Protein AF-A0A5Q8CDW5-F1 (afdb_monomer_lite)

Structure (mmCIF, N/CA/C/O backbone):
data_AF-A0A5Q8CDW5-F1
#
_entry.id   AF-A0A5Q8CDW5-F1
#
loop_
_atom_site.group_PDB
_atom_site.id
_atom_site.type_symbol
_atom_site.label_atom_id
_atom_site.label_alt_id
_atom_site.label_comp_id
_atom_site.label_asym_id
_atom_site.label_entity_id
_atom_site.label_seq_id
_atom_site.pdbx_PDB_ins_code
_atom_site.Cartn_x
_atom_site.Cartn_y
_atom_site.Cartn_z
_atom_site.occupancy
_atom_site.B_iso_or_equiv
_atom_site.auth_seq_id
_atom_site.auth_comp_id
_atom_site.auth_asym_id
_atom_site.auth_atom_id
_atom_site.pdbx_PDB_model_num
ATOM 1 N N . MET A 1 1 ? -47.306 5.655 17.469 1.00 45.53 1 MET A N 1
ATOM 2 C CA . MET A 1 1 ? -45.857 5.938 17.480 1.00 45.53 1 MET A CA 1
ATOM 3 C C . MET A 1 1 ? -45.153 4.619 17.223 1.00 45.53 1 MET A C 1
ATOM 5 O O . MET A 1 1 ? -45.448 3.675 17.941 1.00 45.53 1 MET A O 1
ATOM 9 N N . GLY A 1 2 ? -44.371 4.507 16.147 1.00 55.19 2 GLY A N 1
ATOM 10 C CA . GLY A 1 2 ? -43.684 3.258 15.802 1.00 55.19 2 GLY A CA 1
ATOM 11 C C . GLY A 1 2 ? -42.510 3.017 16.743 1.00 55.19 2 GLY A C 1
ATOM 12 O O . GLY A 1 2 ? -41.728 3.933 16.987 1.00 55.19 2 GLY A O 1
ATOM 13 N N . GLU A 1 3 ? -42.421 1.814 17.296 1.00 54.25 3 GLU A N 1
ATOM 14 C CA . GLU A 1 3 ? -41.334 1.392 18.173 1.00 54.25 3 GLU A CA 1
ATOM 15 C C . GLU A 1 3 ? -40.016 1.419 17.381 1.00 54.25 3 GLU A C 1
ATOM 17 O O . GLU A 1 3 ? -39.855 0.717 16.380 1.00 54.25 3 GLU A O 1
ATOM 22 N N . VAL A 1 4 ? -39.083 2.289 17.777 1.00 61.41 4 VAL A N 1
ATOM 23 C CA . VAL A 1 4 ? -37.755 2.351 17.160 1.00 61.41 4 VAL A CA 1
ATOM 24 C C . VAL A 1 4 ? -36.944 1.198 17.733 1.00 61.41 4 VAL A C 1
ATOM 26 O O . VAL A 1 4 ? -36.336 1.315 18.795 1.00 61.41 4 VAL A O 1
ATOM 29 N N . VAL A 1 5 ? -36.951 0.063 17.037 1.00 55.22 5 VAL A N 1
ATOM 30 C CA . VAL A 1 5 ? -36.068 -1.058 17.362 1.00 55.22 5 VAL A CA 1
ATOM 31 C C . VAL A 1 5 ? -34.637 -0.607 17.094 1.00 55.22 5 VAL A C 1
ATOM 33 O O . VAL A 1 5 ? -34.239 -0.391 15.947 1.00 55.22 5 VAL A O 1
ATOM 36 N N . GLN A 1 6 ? -33.857 -0.439 18.160 1.00 61.03 6 GLN A N 1
ATOM 37 C CA . GLN A 1 6 ? -32.439 -0.139 18.046 1.00 61.03 6 GLN A CA 1
ATOM 38 C C . GLN A 1 6 ? -31.764 -1.297 17.305 1.00 61.03 6 GLN A C 1
ATOM 40 O O . GLN A 1 6 ? -31.759 -2.435 17.773 1.00 61.03 6 GLN A O 1
ATOM 45 N N . PHE A 1 7 ? -31.209 -1.017 16.125 1.00 61.94 7 PHE A N 1
ATOM 46 C CA . PHE A 1 7 ? -30.391 -1.991 15.419 1.00 61.94 7 PHE A CA 1
ATOM 47 C C . PHE A 1 7 ? -29.145 -2.256 16.264 1.00 61.94 7 PHE A C 1
ATOM 49 O O . PHE A 1 7 ? -28.238 -1.427 16.318 1.00 61.94 7 PHE A O 1
ATOM 56 N N . VAL A 1 8 ? -29.121 -3.398 16.948 1.00 51.62 8 VAL A N 1
ATOM 57 C CA . VAL A 1 8 ? -27.939 -3.904 17.645 1.00 51.62 8 VAL A CA 1
ATOM 58 C C . VAL A 1 8 ? -27.239 -4.853 16.674 1.00 51.62 8 VAL A C 1
ATOM 60 O O . VAL A 1 8 ? -27.737 -5.961 16.444 1.00 51.62 8 VAL A O 1
ATOM 63 N N . PRO A 1 9 ? -26.115 -4.452 16.049 1.00 50.97 9 PRO A N 1
ATOM 64 C CA . PRO A 1 9 ? -25.364 -5.360 15.199 1.00 50.97 9 PRO A CA 1
ATOM 65 C C . PRO A 1 9 ? -24.939 -6.556 16.051 1.00 50.97 9 PRO A C 1
ATOM 67 O O . PRO A 1 9 ? -24.312 -6.379 17.097 1.00 50.97 9 PRO A O 1
ATOM 70 N N . ARG A 1 10 ? -25.268 -7.781 15.621 1.00 51.19 10 ARG A N 1
ATOM 71 C CA . ARG A 1 10 ? -24.701 -8.985 16.246 1.00 51.19 10 ARG A CA 1
ATOM 72 C C . ARG A 1 10 ? -23.179 -8.857 16.246 1.00 51.19 10 ARG A C 1
ATOM 74 O O . ARG A 1 10 ? -22.609 -8.443 15.234 1.00 51.19 10 ARG A O 1
ATOM 81 N N . ALA A 1 11 ? -22.538 -9.239 17.351 1.00 48.09 11 ALA A N 1
ATOM 82 C CA . ALA A 1 11 ? -21.089 -9.355 17.411 1.00 48.09 11 ALA A CA 1
ATOM 83 C C . ALA A 1 11 ? -20.642 -10.307 16.296 1.00 48.09 11 ALA A C 1
ATOM 85 O O . ALA A 1 11 ? -20.904 -11.509 16.342 1.00 48.09 11 ALA A O 1
ATOM 86 N N . ARG A 1 12 ? -20.057 -9.748 15.238 1.00 53.25 12 ARG A N 1
ATOM 87 C CA . ARG A 1 12 ? -19.505 -10.545 14.151 1.00 53.25 12 ARG A CA 1
ATOM 88 C C . ARG A 1 12 ? -18.168 -11.135 14.604 1.00 53.25 12 ARG A C 1
ATOM 90 O O . ARG A 1 12 ? -17.471 -10.496 15.401 1.00 53.25 12 ARG A O 1
ATOM 97 N N . PRO A 1 13 ? -17.785 -12.319 14.093 1.00 58.81 13 PRO A N 1
ATOM 98 C CA . PRO A 1 13 ? -16.390 -12.745 14.132 1.00 58.81 13 PRO A CA 1
ATOM 99 C C . PRO A 1 13 ? -15.502 -11.613 13.603 1.00 58.81 13 PRO A C 1
ATOM 101 O O . PRO A 1 13 ? -15.973 -10.738 12.880 1.00 58.81 13 PRO A O 1
ATOM 104 N N . ASN A 1 14 ? -14.240 -11.585 14.035 1.00 70.25 14 ASN A N 1
ATOM 105 C CA . ASN A 1 14 ? -13.306 -10.490 13.778 1.00 70.25 14 ASN A CA 1
ATOM 106 C C . ASN A 1 14 ? -13.236 -10.163 12.271 1.00 70.25 14 ASN A C 1
ATOM 108 O O . ASN A 1 14 ? -12.439 -10.768 11.561 1.00 70.25 14 ASN A O 1
ATOM 112 N N . GLU A 1 15 ? -14.059 -9.210 11.804 1.00 65.62 15 GLU A N 1
ATOM 113 C CA . GLU A 1 15 ? -14.240 -8.886 10.377 1.00 65.62 15 GLU A CA 1
ATOM 114 C C . GLU A 1 15 ? -12.873 -8.636 9.731 1.00 65.62 15 GLU A C 1
ATOM 116 O O . GLU A 1 15 ? -12.577 -9.130 8.648 1.00 65.62 15 GLU A O 1
ATOM 121 N N . LEU A 1 16 ? -11.986 -7.957 10.468 1.00 66.19 16 LEU A N 1
ATOM 122 C CA . LEU A 1 16 ? -10.614 -7.681 10.065 1.00 66.19 16 LEU A CA 1
ATOM 123 C C . LEU A 1 16 ? -9.810 -8.955 9.767 1.00 66.19 16 LEU A C 1
ATOM 125 O O . LEU A 1 16 ? -9.054 -8.975 8.803 1.00 66.19 16 LEU A O 1
ATOM 129 N N . ALA A 1 17 ? -9.958 -10.011 10.567 1.00 68.75 17 ALA A N 1
ATOM 130 C CA . ALA A 1 17 ? -9.269 -11.279 10.342 1.00 68.75 17 ALA A CA 1
ATOM 131 C C . ALA A 1 17 ? -9.783 -11.999 9.088 1.00 68.75 17 ALA A C 1
ATOM 133 O O . ALA A 1 17 ? -8.975 -12.537 8.335 1.00 68.75 17 ALA A O 1
ATOM 134 N N . GLU A 1 18 ? -11.092 -11.967 8.824 1.00 66.38 18 GLU A N 1
ATOM 135 C CA . GLU A 1 18 ? -11.669 -12.541 7.600 1.00 66.38 18 GLU A CA 1
ATOM 136 C C . GLU A 1 18 ? -11.164 -11.812 6.350 1.00 66.38 18 GLU A C 1
ATOM 138 O O . GLU A 1 18 ? -10.757 -12.442 5.377 1.00 66.38 18 GLU A O 1
ATOM 143 N N . ILE A 1 19 ? -11.099 -10.481 6.402 1.00 65.00 19 ILE A N 1
ATOM 144 C CA . ILE A 1 19 ? -10.584 -9.660 5.301 1.00 65.00 19 ILE A CA 1
ATOM 145 C C . ILE A 1 19 ? -9.091 -9.911 5.084 1.00 65.00 19 ILE A C 1
ATOM 147 O O . ILE A 1 19 ? -8.664 -10.097 3.949 1.00 65.00 19 ILE A O 1
ATOM 151 N N . ILE A 1 20 ? -8.292 -9.962 6.156 1.00 66.81 20 ILE A N 1
ATOM 152 C CA . ILE A 1 20 ? -6.865 -10.303 6.064 1.00 66.81 20 ILE A CA 1
ATOM 153 C C . ILE A 1 20 ? -6.687 -11.692 5.437 1.00 66.81 20 ILE A C 1
ATOM 155 O O . ILE A 1 20 ? -5.827 -11.856 4.576 1.00 66.81 20 ILE A O 1
ATOM 159 N N . ALA A 1 21 ? -7.505 -12.675 5.827 1.00 65.75 21 ALA A N 1
ATOM 160 C CA . ALA A 1 21 ? -7.450 -14.023 5.264 1.00 65.75 21 ALA A CA 1
ATOM 161 C C . ALA A 1 21 ? -7.790 -14.054 3.761 1.00 65.75 21 ALA A C 1
ATOM 163 O O . ALA A 1 21 ? -7.294 -14.912 3.031 1.00 65.75 21 ALA A O 1
ATOM 164 N N . TRP A 1 22 ? -8.601 -13.108 3.283 1.00 63.66 22 TRP A N 1
ATOM 165 C CA . TRP A 1 22 ? -8.940 -12.960 1.866 1.00 63.66 22 TRP A CA 1
ATOM 166 C C . TRP A 1 22 ? -7.868 -12.238 1.042 1.00 63.66 22 TRP A C 1
ATOM 168 O O . TRP A 1 22 ? -7.750 -12.484 -0.163 1.00 63.66 22 TRP A O 1
ATOM 178 N N . ILE A 1 23 ? -7.075 -11.358 1.656 1.00 67.19 23 ILE A N 1
ATOM 179 C CA . ILE A 1 23 ? -6.054 -10.574 0.953 1.00 67.19 23 ILE A CA 1
ATOM 180 C C . ILE A 1 23 ? -4.802 -11.437 0.717 1.00 67.19 23 ILE A C 1
ATOM 182 O O . ILE A 1 23 ? -3.842 -11.449 1.489 1.00 67.19 23 ILE A O 1
ATOM 186 N N . LYS A 1 24 ? -4.806 -12.172 -0.399 1.00 72.19 24 LYS A N 1
ATOM 187 C CA . LYS A 1 24 ? -3.613 -12.845 -0.941 1.00 72.19 24 LYS A CA 1
ATOM 188 C C . LYS A 1 24 ? -2.584 -11.813 -1.430 1.00 72.19 24 LYS A C 1
ATOM 190 O O . LYS A 1 24 ? -2.992 -10.721 -1.822 1.00 72.19 24 LYS A O 1
ATOM 195 N N . PRO A 1 25 ? -1.274 -12.136 -1.483 1.00 77.25 25 PRO A N 1
ATOM 196 C CA . PRO A 1 25 ? -0.294 -11.271 -2.138 1.00 77.25 25 PRO A CA 1
ATOM 197 C C . PRO A 1 25 ? -0.760 -10.892 -3.547 1.00 77.25 25 PRO A C 1
ATOM 199 O O . PRO A 1 25 ? -1.135 -11.767 -4.330 1.00 77.25 25 PRO A O 1
ATOM 202 N N . ALA A 1 26 ? -0.778 -9.597 -3.853 1.00 85.88 26 ALA A N 1
ATOM 203 C CA . ALA A 1 26 ? -1.195 -9.127 -5.164 1.00 85.88 26 ALA A CA 1
ATOM 204 C C . ALA A 1 26 ? -0.237 -9.616 -6.260 1.00 85.88 26 ALA A C 1
ATOM 206 O O . ALA A 1 26 ? 0.982 -9.494 -6.144 1.00 85.88 26 ALA A O 1
ATOM 207 N N . SER A 1 27 ? -0.815 -10.136 -7.341 1.00 85.94 27 SER A N 1
ATOM 208 C CA . SER A 1 27 ? -0.102 -10.577 -8.543 1.00 85.94 27 SER A CA 1
ATOM 209 C C . SER A 1 27 ? 0.370 -9.422 -9.422 1.00 85.94 27 SER A C 1
ATOM 211 O O . SER A 1 27 ? 1.313 -9.572 -10.192 1.00 85.94 27 SER A O 1
ATOM 213 N N . ASP A 1 28 ? -0.308 -8.280 -9.339 1.00 91.19 28 ASP A N 1
ATOM 214 C CA . ASP A 1 28 ? -0.127 -7.150 -10.239 1.00 91.19 28 ASP A CA 1
ATOM 215 C C . ASP A 1 28 ? -0.515 -5.828 -9.567 1.00 91.19 28 ASP A C 1
ATOM 217 O O . ASP A 1 28 ? -1.117 -5.783 -8.487 1.00 91.19 28 ASP A O 1
ATOM 221 N N . TRP A 1 29 ? -0.178 -4.729 -10.244 1.00 92.00 29 TRP A N 1
ATOM 222 C CA . TRP A 1 29 ? -0.379 -3.389 -9.716 1.00 92.00 29 TRP A CA 1
ATOM 223 C C . TRP A 1 29 ? -1.848 -3.074 -9.426 1.00 92.00 29 TRP A C 1
ATOM 225 O O . TRP A 1 29 ? -2.153 -2.468 -8.400 1.00 92.00 29 TRP A O 1
ATOM 235 N N . ARG A 1 30 ? -2.759 -3.460 -10.326 1.00 91.81 30 ARG A N 1
ATOM 236 C CA . ARG A 1 30 ? -4.188 -3.135 -10.237 1.00 91.81 30 ARG A CA 1
ATOM 237 C C . ARG A 1 30 ? -4.826 -3.869 -9.065 1.00 91.81 30 ARG A C 1
ATOM 239 O O . ARG A 1 30 ? -5.527 -3.237 -8.277 1.00 91.81 30 ARG A O 1
ATOM 246 N N . THR A 1 31 ? -4.551 -5.162 -8.938 1.00 91.69 31 THR A N 1
ATOM 247 C CA . THR A 1 31 ? -5.026 -5.992 -7.830 1.00 91.69 31 THR A CA 1
ATOM 248 C C . THR A 1 31 ? -4.558 -5.423 -6.494 1.00 91.69 31 THR A C 1
ATOM 250 O O . THR A 1 31 ? -5.366 -5.243 -5.584 1.00 91.69 31 THR A O 1
ATOM 253 N N . GLY A 1 32 ? -3.288 -5.035 -6.383 1.00 92.25 32 GLY A N 1
ATOM 254 C CA . GLY A 1 32 ? -2.781 -4.459 -5.141 1.00 92.25 32 GLY A CA 1
ATOM 255 C C . GLY A 1 32 ? -3.355 -3.067 -4.815 1.00 92.25 32 GLY A C 1
ATOM 256 O O . GLY A 1 32 ? -3.661 -2.790 -3.657 1.00 92.25 32 GLY A O 1
ATOM 257 N N . GLN A 1 33 ? -3.665 -2.225 -5.814 1.00 93.00 33 GLN A N 1
ATOM 258 C CA . GLN A 1 33 ? -4.420 -0.978 -5.579 1.00 93.00 33 GLN A CA 1
ATOM 259 C C . GLN A 1 33 ? -5.829 -1.240 -5.027 1.00 93.00 33 GLN A C 1
ATOM 261 O O . GLN A 1 33 ? -6.289 -0.515 -4.145 1.00 93.00 33 GLN A O 1
ATOM 266 N N . MET A 1 34 ? -6.513 -2.282 -5.511 1.00 92.00 34 MET A N 1
ATOM 267 C CA . MET A 1 34 ? -7.820 -2.678 -4.973 1.00 92.00 34 MET A CA 1
ATOM 268 C C . MET A 1 34 ? -7.708 -3.153 -3.521 1.00 92.00 34 MET A C 1
ATOM 270 O O . MET A 1 34 ? -8.537 -2.777 -2.696 1.00 92.00 34 MET A O 1
ATOM 274 N N . GLN A 1 35 ? -6.667 -3.921 -3.188 1.00 90.81 35 GLN A N 1
ATOM 275 C CA . GLN A 1 35 ? -6.407 -4.376 -1.817 1.00 90.81 35 GLN A CA 1
ATOM 276 C C . GLN A 1 35 ? -6.109 -3.207 -0.868 1.00 90.81 35 GLN A C 1
ATOM 278 O O . GLN A 1 35 ? -6.684 -3.147 0.219 1.00 90.81 35 GLN A O 1
ATOM 283 N N . ILE A 1 36 ? -5.298 -2.231 -1.300 1.00 92.69 36 ILE A N 1
ATOM 284 C CA . ILE A 1 36 ? -5.062 -0.984 -0.553 1.00 92.69 36 ILE A CA 1
ATOM 285 C C . ILE A 1 36 ? -6.379 -0.248 -0.309 1.00 92.69 36 ILE A C 1
ATOM 287 O O . ILE A 1 36 ? -6.656 0.155 0.820 1.00 92.69 36 ILE A O 1
ATOM 291 N N . ALA A 1 37 ? -7.190 -0.067 -1.355 1.00 93.00 37 ALA A N 1
ATOM 292 C CA . ALA A 1 37 ? -8.463 0.633 -1.244 1.00 93.00 37 ALA A CA 1
ATOM 293 C C . ALA A 1 37 ? -9.399 -0.084 -0.265 1.00 93.00 37 ALA A C 1
ATOM 295 O O . ALA A 1 37 ? -9.986 0.562 0.601 1.00 93.00 37 ALA A O 1
ATOM 296 N N . LEU A 1 38 ? -9.494 -1.411 -0.348 1.00 91.06 38 LEU A N 1
ATOM 297 C CA . LEU A 1 38 ? -10.305 -2.213 0.560 1.00 91.06 38 LEU A CA 1
ATOM 298 C C . LEU A 1 38 ? -9.842 -2.042 2.015 1.00 91.06 38 LEU A C 1
ATOM 300 O O . LEU A 1 38 ? -10.644 -1.689 2.879 1.00 91.06 38 LEU A O 1
ATOM 304 N N . ALA A 1 39 ? -8.543 -2.202 2.281 1.00 90.62 39 ALA A N 1
ATOM 305 C CA . ALA A 1 39 ? -7.978 -2.022 3.617 1.00 90.62 39 ALA A CA 1
ATOM 306 C C . ALA A 1 39 ? -8.180 -0.593 4.156 1.00 90.62 39 ALA A C 1
ATOM 308 O O . ALA A 1 39 ? -8.466 -0.413 5.341 1.00 90.62 39 ALA A O 1
ATOM 309 N N . TYR A 1 40 ? -8.100 0.421 3.288 1.00 93.88 40 TYR A N 1
ATOM 310 C CA . TYR A 1 40 ? -8.365 1.812 3.653 1.00 93.88 40 TYR A CA 1
ATOM 311 C C . TYR A 1 40 ? -9.819 2.032 4.089 1.00 93.88 40 TYR A C 1
ATOM 313 O O . TYR A 1 40 ? -10.059 2.652 5.123 1.00 93.88 40 TYR A O 1
ATOM 321 N N . HIS A 1 41 ? -10.795 1.478 3.362 1.00 92.62 41 HIS A N 1
ATOM 322 C CA . HIS A 1 41 ? -12.210 1.586 3.739 1.00 92.62 41 HIS A CA 1
ATOM 323 C C . HIS A 1 41 ? -12.489 0.933 5.097 1.00 92.62 41 HIS A C 1
ATOM 325 O O . HIS A 1 41 ? -13.262 1.466 5.898 1.00 92.62 41 HIS A O 1
ATOM 331 N N . PHE A 1 42 ? -11.823 -0.182 5.400 1.00 88.44 42 PHE A N 1
ATOM 332 C CA . PHE A 1 42 ? -11.925 -0.805 6.718 1.00 88.44 42 PHE A CA 1
ATOM 333 C C . PHE A 1 42 ? -11.314 0.044 7.821 1.00 88.44 42 PHE A C 1
ATOM 335 O O . PHE A 1 42 ? -11.931 0.201 8.875 1.00 88.44 42 PHE A O 1
ATOM 342 N N . TYR A 1 43 ? -10.144 0.631 7.575 1.00 92.88 43 TYR A N 1
ATOM 343 C CA . TYR A 1 43 ? -9.552 1.589 8.499 1.00 92.88 43 TYR A CA 1
ATOM 344 C C . TYR A 1 43 ? -10.497 2.769 8.775 1.00 92.88 43 TYR A C 1
ATOM 346 O O . TYR A 1 43 ? -10.780 3.046 9.939 1.00 92.88 43 TYR A O 1
ATOM 354 N N . MET A 1 44 ? -11.063 3.389 7.736 1.00 95.12 44 MET A N 1
ATOM 355 C CA . MET A 1 44 ? -12.021 4.494 7.879 1.00 95.12 44 MET A CA 1
ATOM 356 C C . MET A 1 44 ? -13.264 4.084 8.675 1.00 95.12 44 MET A C 1
ATOM 358 O O . MET A 1 44 ? -13.702 4.798 9.574 1.00 95.12 44 MET A O 1
ATOM 362 N N . THR A 1 45 ? -13.811 2.901 8.395 1.00 92.75 45 THR A N 1
ATOM 363 C CA . THR A 1 45 ? -14.979 2.377 9.118 1.00 92.75 45 THR A CA 1
ATOM 364 C C . THR A 1 45 ? -14.666 2.147 10.598 1.00 92.75 45 THR A C 1
ATOM 366 O O . THR A 1 45 ? -15.474 2.487 11.463 1.00 92.75 45 THR A O 1
ATOM 369 N N . ALA A 1 46 ? -13.491 1.592 10.910 1.00 90.56 46 ALA A N 1
ATOM 370 C CA . ALA A 1 46 ? -13.044 1.415 12.288 1.00 90.56 46 ALA A CA 1
ATOM 371 C C . ALA A 1 46 ? -12.860 2.765 12.999 1.00 90.56 46 ALA A C 1
ATOM 373 O O . ALA A 1 46 ? -13.279 2.907 14.149 1.00 90.56 46 ALA A O 1
ATOM 374 N N . ASP A 1 47 ? -12.325 3.768 12.300 1.00 93.75 47 ASP A N 1
ATOM 375 C CA . ASP A 1 47 ? -12.144 5.110 12.849 1.00 93.75 47 ASP A CA 1
ATOM 376 C C . ASP A 1 47 ? -13.481 5.800 13.154 1.00 93.75 47 ASP A C 1
ATOM 378 O O . ASP A 1 47 ? -13.655 6.359 14.238 1.00 93.75 47 ASP A O 1
ATOM 382 N N . TYR A 1 48 ? -14.481 5.671 12.276 1.00 93.88 48 TYR A N 1
ATOM 383 C CA . TYR A 1 48 ? -15.830 6.163 12.567 1.00 93.88 48 TYR A CA 1
ATOM 384 C C . TYR A 1 48 ? -16.453 5.465 13.776 1.00 93.88 48 TYR A C 1
ATOM 386 O O . TYR A 1 48 ? -17.020 6.137 14.638 1.00 93.88 48 TYR A O 1
ATOM 394 N N . ARG A 1 49 ? -16.297 4.139 13.903 1.00 91.62 49 ARG A N 1
ATOM 395 C CA . ARG A 1 49 ? -16.743 3.403 15.101 1.00 91.62 49 ARG A CA 1
ATOM 396 C C . ARG A 1 49 ? -16.063 3.942 16.365 1.00 91.62 49 ARG A C 1
ATOM 398 O O . ARG A 1 49 ? -16.738 4.154 17.367 1.00 91.62 49 ARG A O 1
ATOM 405 N N . ARG A 1 50 ? -14.761 4.244 16.310 1.00 92.88 50 ARG A N 1
ATOM 406 C CA . ARG A 1 50 ? -14.013 4.863 17.420 1.00 92.88 50 ARG A CA 1
ATOM 407 C C . ARG A 1 50 ? -14.549 6.244 17.786 1.00 92.88 50 ARG A C 1
ATOM 409 O O . ARG A 1 50 ? -14.690 6.525 18.976 1.00 92.88 50 ARG A O 1
ATOM 416 N N . ILE A 1 51 ? -14.845 7.094 16.802 1.00 94.19 51 ILE A N 1
ATOM 417 C CA . ILE A 1 51 ? -15.408 8.436 17.026 1.00 94.19 51 ILE A CA 1
ATOM 418 C C . ILE A 1 51 ? -16.784 8.329 17.694 1.00 94.19 51 ILE A C 1
ATOM 420 O O . ILE A 1 51 ? -17.015 8.980 18.711 1.00 94.19 51 ILE A O 1
ATOM 424 N N . LEU A 1 52 ? -17.661 7.466 17.172 1.00 94.19 52 LEU A N 1
ATOM 425 C CA . LEU A 1 52 ? -19.003 7.251 17.717 1.00 94.19 52 LEU A CA 1
A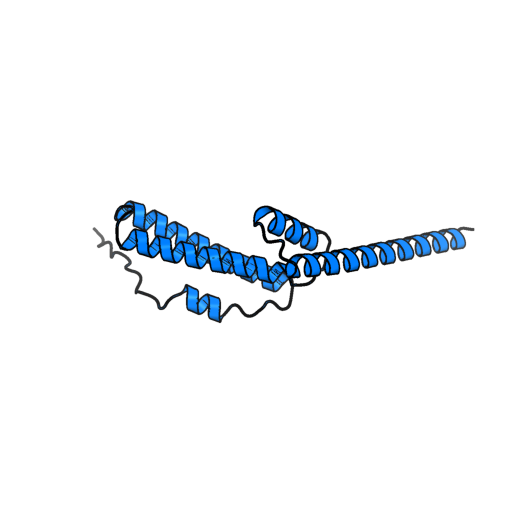TOM 426 C C . LEU A 1 52 ? -18.962 6.684 19.141 1.00 94.19 52 LEU A C 1
ATOM 428 O O . LEU A 1 52 ? -19.630 7.217 20.021 1.00 94.19 52 LEU A O 1
ATOM 432 N N . ALA A 1 53 ? -18.134 5.665 19.396 1.00 88.88 53 ALA A N 1
ATOM 433 C CA . ALA A 1 53 ? -17.984 5.083 20.730 1.00 88.88 53 ALA A CA 1
ATOM 434 C C . ALA A 1 53 ? -17.438 6.107 21.738 1.00 88.88 53 ALA A C 1
ATOM 436 O O . ALA A 1 53 ? -17.935 6.208 22.856 1.00 88.88 53 ALA A O 1
ATOM 437 N N . SER A 1 54 ? -16.463 6.920 21.317 1.00 92.56 54 SER A N 1
ATOM 438 C CA . SER A 1 54 ? -15.905 7.993 22.148 1.00 92.56 54 SER A CA 1
ATOM 439 C C . SER A 1 54 ? -16.945 9.069 22.474 1.00 92.56 54 SER A C 1
ATOM 441 O O . SER A 1 54 ? -16.935 9.601 23.581 1.00 92.56 54 SER A O 1
ATOM 443 N N . GLY A 1 55 ? -17.826 9.396 21.520 1.00 94.81 55 GLY A N 1
ATOM 444 C CA . GLY A 1 55 ? -18.916 10.355 21.707 1.00 94.81 55 GLY A CA 1
ATOM 445 C C . GLY A 1 55 ? -20.041 9.836 22.606 1.00 94.81 55 GLY A C 1
ATOM 446 O O . GLY A 1 55 ? -20.565 10.599 23.409 1.00 94.81 55 GLY A O 1
ATOM 447 N N . ALA A 1 56 ? -20.389 8.551 22.500 1.00 94.19 56 ALA A N 1
ATOM 448 C CA . ALA A 1 56 ? -21.488 7.947 23.256 1.00 94.19 56 ALA A CA 1
ATOM 449 C C . ALA A 1 56 ? -21.102 7.530 24.687 1.00 94.19 56 ALA A C 1
ATOM 451 O O . ALA A 1 56 ? -21.913 7.666 25.599 1.00 94.19 56 ALA A O 1
ATOM 452 N N . HIS A 1 57 ? -19.880 7.028 24.889 1.00 90.56 57 HIS A N 1
ATOM 453 C CA . HIS A 1 57 ? -19.460 6.401 26.151 1.00 90.56 57 HIS A CA 1
ATOM 454 C C . HIS A 1 57 ? -18.329 7.157 26.868 1.00 90.56 57 HIS A C 1
ATOM 456 O O . HIS A 1 57 ? -17.975 6.821 27.994 1.00 90.56 57 HIS A O 1
ATOM 462 N N . GLY A 1 58 ? -17.755 8.188 26.243 1.00 90.12 58 GLY A N 1
ATOM 463 C CA . GLY A 1 58 ? -16.564 8.877 26.739 1.00 90.12 58 GLY A CA 1
ATOM 464 C C . GLY A 1 58 ? -15.266 8.180 26.317 1.00 90.12 58 GLY A C 1
ATOM 465 O O . GLY A 1 58 ? -15.222 6.972 26.087 1.00 90.12 58 GLY A O 1
ATOM 466 N N . LYS A 1 59 ? -14.183 8.954 26.187 1.00 91.69 59 LYS A N 1
ATOM 467 C CA . LYS A 1 59 ? -12.911 8.499 25.587 1.00 91.69 59 LYS A CA 1
ATOM 468 C C . LYS A 1 59 ? -12.199 7.391 26.370 1.00 91.69 59 LYS A C 1
ATOM 470 O O . LYS A 1 59 ? -11.534 6.566 25.755 1.00 91.69 59 LYS A O 1
ATOM 475 N N . GLU A 1 60 ? -12.373 7.370 27.688 1.00 94.75 60 GLU A N 1
ATOM 476 C CA . GLU A 1 60 ? -11.757 6.390 28.595 1.00 94.75 60 GLU A CA 1
ATOM 477 C C . GLU A 1 60 ? -12.643 5.155 28.831 1.00 94.75 60 GLU A C 1
ATOM 479 O O . GLU A 1 60 ? -12.278 4.263 29.595 1.00 94.75 60 GLU A O 1
ATOM 484 N N . SER A 1 61 ? -13.817 5.085 28.192 1.00 92.44 61 SER A N 1
ATOM 485 C CA . SER A 1 61 ? -14.680 3.905 28.284 1.00 92.44 61 SER A CA 1
ATOM 486 C C . SER A 1 61 ? -14.034 2.681 27.644 1.00 92.44 61 SER A C 1
ATOM 488 O O . SER A 1 61 ? -13.253 2.770 26.689 1.00 92.44 61 SER A O 1
ATOM 490 N N . THR A 1 62 ? -14.426 1.506 28.128 1.00 93.69 62 THR A N 1
ATOM 491 C CA . THR A 1 62 ? -14.004 0.215 27.581 1.00 93.69 62 THR A CA 1
ATOM 492 C C . THR A 1 62 ? -14.294 0.088 26.083 1.00 93.69 62 THR A C 1
ATOM 494 O O . THR A 1 62 ? -13.465 -0.414 25.322 1.00 93.69 62 THR A O 1
ATOM 497 N N . GLU A 1 63 ? -15.431 0.609 25.632 1.00 89.69 63 GLU A N 1
ATOM 498 C CA . GLU A 1 63 ? -15.915 0.599 24.255 1.00 89.69 63 GLU A CA 1
ATOM 499 C C . GLU A 1 63 ? -15.070 1.508 23.353 1.00 89.69 63 GLU A C 1
ATOM 501 O O . GLU A 1 63 ? -14.691 1.117 22.238 1.00 89.69 63 GLU A O 1
ATOM 506 N N . ALA A 1 64 ? -14.734 2.711 23.833 1.00 89.44 64 ALA A N 1
ATOM 507 C CA . ALA A 1 64 ? -13.878 3.646 23.111 1.00 89.44 64 ALA A CA 1
ATOM 508 C C . ALA A 1 64 ? -12.445 3.108 22.983 1.00 89.44 64 ALA A C 1
ATOM 510 O O . ALA A 1 64 ? -11.867 3.147 21.890 1.00 89.44 64 ALA A O 1
ATOM 511 N N . LEU A 1 65 ? -11.897 2.524 24.054 1.00 93.12 65 LEU A N 1
ATOM 512 C CA . LEU A 1 65 ? -10.570 1.902 24.051 1.00 93.12 65 LEU A CA 1
ATOM 513 C C . LEU A 1 65 ? -10.512 0.679 23.123 1.00 93.12 65 LEU A C 1
ATOM 515 O O . LEU A 1 65 ? -9.582 0.560 22.317 1.00 93.12 65 LEU A O 1
ATOM 519 N N . ALA A 1 66 ? -11.525 -0.192 23.157 1.00 90.81 66 ALA A N 1
ATOM 520 C CA . ALA A 1 66 ? -11.625 -1.338 22.253 1.00 90.81 66 ALA A CA 1
ATOM 521 C C . ALA A 1 66 ? -11.691 -0.900 20.778 1.00 90.81 66 ALA A C 1
ATOM 523 O O . ALA A 1 66 ? -10.979 -1.447 19.926 1.00 90.81 66 ALA A O 1
ATOM 524 N N . SER A 1 67 ? -12.484 0.133 20.480 1.00 90.69 67 SER A N 1
ATOM 525 C CA . SER A 1 67 ? -12.601 0.703 19.131 1.00 90.69 67 SER A CA 1
ATOM 526 C C . SER A 1 67 ? -11.308 1.388 18.675 1.00 90.69 67 SER A C 1
ATOM 528 O O . SER A 1 67 ? -10.915 1.273 17.512 1.00 90.69 67 SER A O 1
ATOM 530 N N . SER A 1 68 ? -10.590 2.041 19.591 1.00 92.69 68 SER A N 1
ATOM 531 C CA . SER A 1 68 ? -9.268 2.620 19.335 1.00 92.69 68 SER A CA 1
ATOM 532 C C . SER A 1 68 ? -8.239 1.545 18.970 1.00 92.69 68 SER A C 1
ATOM 534 O O . SER A 1 68 ? -7.560 1.644 17.942 1.00 92.69 68 SER A O 1
ATOM 536 N N . ALA A 1 69 ? -8.189 0.451 19.734 1.00 92.25 69 ALA A N 1
ATOM 537 C CA . ALA A 1 69 ? -7.321 -0.684 19.436 1.00 92.25 69 ALA A CA 1
ATOM 538 C C . ALA A 1 69 ? -7.655 -1.329 18.078 1.00 92.25 69 ALA A C 1
ATOM 540 O O . ALA A 1 69 ? -6.749 -1.648 17.303 1.00 92.25 69 ALA A O 1
ATOM 541 N N . ALA A 1 70 ? -8.943 -1.488 17.756 1.00 89.75 70 ALA A N 1
ATOM 542 C CA . ALA A 1 70 ? -9.386 -1.997 16.458 1.00 89.75 70 ALA A CA 1
ATOM 543 C C . ALA A 1 70 ? -8.975 -1.071 15.301 1.00 89.75 70 ALA A C 1
ATOM 545 O O . ALA A 1 70 ? -8.451 -1.548 14.294 1.00 89.75 70 ALA A O 1
ATOM 546 N N . THR A 1 71 ? -9.123 0.244 15.476 1.00 93.19 71 THR A N 1
ATOM 547 C CA . THR A 1 71 ? -8.702 1.258 14.496 1.00 93.19 71 THR A CA 1
ATOM 548 C C . THR A 1 71 ? -7.201 1.187 14.233 1.00 93.19 71 THR A C 1
ATOM 550 O O . THR A 1 71 ? -6.776 1.155 13.080 1.00 93.19 71 THR A O 1
ATOM 553 N N . LYS A 1 72 ? -6.384 1.072 15.290 1.00 93.31 72 LYS A N 1
ATOM 554 C CA . LYS A 1 72 ? -4.925 0.928 15.165 1.00 93.31 72 LYS A CA 1
ATOM 555 C C . LYS A 1 72 ? -4.537 -0.342 14.402 1.00 93.31 72 LYS A C 1
ATOM 557 O O . LYS A 1 72 ? -3.631 -0.305 13.570 1.00 93.31 72 LYS A O 1
ATOM 562 N N . ARG A 1 73 ? -5.227 -1.462 14.647 1.00 90.81 73 ARG A N 1
ATOM 56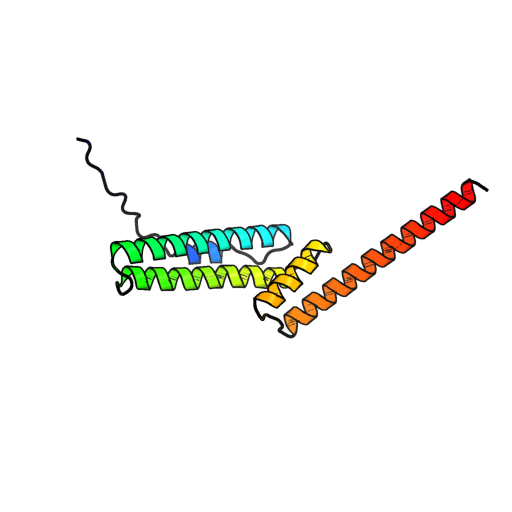3 C CA . ARG A 1 73 ? -5.017 -2.705 13.884 1.00 90.81 73 ARG A CA 1
ATOM 564 C C . ARG A 1 73 ? -5.383 -2.530 12.409 1.00 90.81 73 ARG A C 1
ATOM 566 O O . ARG A 1 73 ? -4.579 -2.891 11.557 1.00 90.81 73 ARG A O 1
ATOM 573 N N . ALA A 1 74 ? -6.538 -1.938 12.107 1.00 91.06 74 ALA A N 1
ATOM 574 C CA . ALA A 1 74 ? -6.974 -1.702 10.730 1.00 91.06 74 ALA A CA 1
ATOM 575 C C . ALA A 1 74 ? -6.028 -0.751 9.970 1.00 91.06 74 ALA A C 1
ATOM 577 O O . ALA A 1 74 ? -5.665 -1.023 8.828 1.00 91.06 74 ALA A O 1
ATOM 578 N N . PHE A 1 75 ? -5.545 0.306 10.631 1.00 92.75 75 PHE A N 1
ATOM 579 C CA . PHE A 1 75 ? -4.520 1.198 10.086 1.00 92.75 75 PHE A CA 1
ATOM 580 C C . PHE A 1 75 ? -3.234 0.444 9.725 1.00 92.75 75 PHE A C 1
ATOM 582 O O . PHE A 1 75 ? -2.689 0.624 8.637 1.00 92.75 75 PHE A O 1
ATOM 589 N N . ASN A 1 76 ? -2.756 -0.431 10.616 1.00 89.50 76 ASN A N 1
ATOM 590 C CA . ASN A 1 76 ? -1.557 -1.225 10.358 1.00 89.50 76 ASN A CA 1
ATOM 591 C C . ASN A 1 76 ? -1.734 -2.162 9.158 1.00 89.50 76 ASN A C 1
ATOM 593 O O . ASN A 1 76 ? -0.806 -2.293 8.366 1.00 89.50 76 ASN A O 1
ATOM 597 N N . VAL A 1 77 ? -2.912 -2.772 8.996 1.00 88.69 77 VAL A N 1
ATOM 598 C CA . VAL A 1 77 ? -3.227 -3.608 7.826 1.00 88.69 77 VAL A CA 1
ATOM 599 C C . VAL A 1 77 ? -3.164 -2.784 6.546 1.00 88.69 77 VAL A C 1
ATOM 601 O O . VAL A 1 77 ? -2.434 -3.148 5.630 1.00 88.69 77 VAL A O 1
ATOM 604 N N . TRP A 1 78 ? -3.835 -1.630 6.505 1.00 92.44 78 TRP A N 1
ATOM 605 C CA . TRP A 1 78 ? -3.756 -0.720 5.359 1.00 92.44 78 TRP A CA 1
ATOM 606 C C . TRP A 1 78 ? -2.312 -0.317 5.035 1.00 92.44 78 TRP A C 1
ATOM 608 O O . TRP A 1 78 ? -1.890 -0.374 3.879 1.00 92.44 78 TRP A O 1
ATOM 618 N N . ARG A 1 79 ? -1.517 0.018 6.058 1.00 90.88 79 ARG A N 1
ATOM 619 C CA . ARG A 1 79 ? -0.101 0.363 5.888 1.00 90.88 79 ARG A CA 1
ATOM 620 C C . ARG A 1 79 ? 0.714 -0.799 5.309 1.00 90.88 79 ARG A C 1
ATOM 622 O O . ARG A 1 79 ? 1.587 -0.562 4.478 1.00 90.88 79 ARG A O 1
ATOM 629 N N . VAL A 1 80 ? 0.441 -2.034 5.732 1.00 88.50 80 VAL A N 1
ATOM 630 C CA . VAL A 1 80 ? 1.098 -3.243 5.208 1.00 88.50 80 VAL A CA 1
ATOM 631 C C . VAL A 1 80 ? 0.726 -3.490 3.747 1.00 88.50 80 VAL A C 1
ATOM 633 O O . VAL A 1 80 ? 1.619 -3.781 2.957 1.00 88.50 80 VAL A O 1
ATO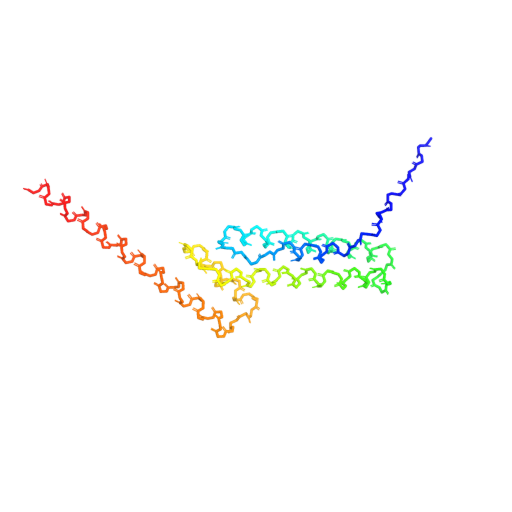M 636 N N . GLU A 1 81 ? -0.539 -3.324 3.355 1.00 90.25 81 GLU A N 1
ATOM 637 C CA . GLU A 1 81 ? -0.938 -3.455 1.944 1.00 90.25 81 GLU A CA 1
ATOM 638 C C . GLU A 1 81 ? -0.256 -2.404 1.060 1.00 90.25 81 GLU A C 1
ATOM 640 O O . GLU A 1 81 ? 0.269 -2.728 -0.008 1.00 90.25 81 GLU A O 1
ATOM 645 N N . CYS A 1 82 ? -0.150 -1.161 1.542 1.00 91.38 82 CYS A N 1
ATOM 646 C CA . CYS A 1 82 ? 0.635 -0.132 0.863 1.00 91.38 82 CYS A CA 1
ATOM 647 C C . CYS A 1 82 ? 2.114 -0.528 0.718 1.00 91.38 82 CYS A C 1
ATOM 649 O O . CYS A 1 82 ? 2.701 -0.314 -0.341 1.00 91.38 82 CYS A O 1
ATOM 651 N N . LEU A 1 83 ? 2.715 -1.132 1.748 1.00 89.44 83 LEU A N 1
ATOM 652 C CA . LEU A 1 83 ? 4.102 -1.594 1.690 1.00 89.44 83 LEU A CA 1
ATOM 653 C C . LEU A 1 83 ? 4.282 -2.757 0.704 1.00 89.44 83 LEU A C 1
ATOM 655 O O . LEU A 1 83 ? 5.235 -2.750 -0.069 1.00 89.44 83 LEU A O 1
ATOM 659 N N . LYS A 1 84 ? 3.367 -3.732 0.671 1.00 89.88 84 LYS A N 1
ATOM 660 C CA . LYS A 1 84 ? 3.408 -4.846 -0.297 1.00 89.88 84 LYS A CA 1
ATOM 661 C C . LYS A 1 84 ? 3.431 -4.333 -1.739 1.00 89.88 84 LYS A C 1
ATOM 663 O O . LYS A 1 84 ? 4.212 -4.820 -2.557 1.00 89.88 84 LYS A O 1
ATOM 668 N N . GLN A 1 85 ? 2.651 -3.292 -2.030 1.00 92.25 85 GLN A N 1
ATOM 669 C CA . GLN A 1 85 ? 2.614 -2.643 -3.341 1.00 92.25 85 GLN A CA 1
ATOM 670 C C . GLN A 1 85 ? 3.977 -2.090 -3.792 1.00 92.25 85 GLN A C 1
ATOM 672 O O . GLN A 1 85 ? 4.255 -2.043 -4.991 1.00 92.25 85 GLN A O 1
ATOM 677 N N . ILE A 1 86 ? 4.854 -1.696 -2.861 1.00 91.81 86 ILE A N 1
ATOM 678 C CA . ILE A 1 86 ? 6.214 -1.230 -3.179 1.00 91.81 86 ILE A CA 1
ATOM 679 C C . ILE A 1 86 ? 7.028 -2.323 -3.885 1.00 91.81 86 ILE A C 1
ATOM 681 O O . ILE A 1 86 ? 7.874 -2.004 -4.718 1.00 91.81 86 ILE A O 1
ATOM 685 N N . PHE A 1 87 ? 6.756 -3.602 -3.630 1.00 90.94 87 PHE A N 1
ATOM 686 C CA . PHE A 1 87 ? 7.529 -4.707 -4.202 1.00 90.94 87 PHE A CA 1
ATOM 687 C C . PHE A 1 87 ? 7.014 -5.178 -5.573 1.00 90.94 87 PHE A C 1
ATOM 689 O O . PHE A 1 87 ? 7.780 -5.747 -6.358 1.00 90.94 87 PHE A O 1
ATOM 696 N N . ILE A 1 88 ? 5.765 -4.859 -5.921 1.00 92.06 88 ILE A N 1
ATOM 697 C CA . ILE A 1 88 ? 5.182 -5.152 -7.240 1.00 92.06 88 ILE A CA 1
ATOM 698 C C . ILE A 1 88 ? 5.841 -4.257 -8.296 1.00 92.06 88 ILE A C 1
ATOM 700 O O . ILE A 1 88 ? 5.790 -3.041 -8.125 1.00 92.06 88 ILE A O 1
ATOM 704 N N . PRO A 1 89 ? 6.449 -4.784 -9.374 1.00 91.62 89 PRO A N 1
ATOM 705 C CA . PRO A 1 89 ? 7.115 -3.970 -10.394 1.00 91.62 89 PRO A CA 1
ATOM 706 C C . PRO A 1 89 ? 6.260 -2.811 -10.923 1.00 91.62 89 PRO A C 1
ATOM 708 O O . PRO A 1 89 ? 5.072 -2.963 -11.201 1.00 91.62 89 PRO A O 1
ATOM 711 N N . ALA A 1 90 ? 6.864 -1.632 -11.067 1.00 92.62 90 ALA A N 1
ATOM 712 C CA . ALA A 1 90 ? 6.192 -0.481 -11.650 1.00 92.62 90 ALA A CA 1
ATOM 713 C C . ALA A 1 90 ? 6.085 -0.604 -13.184 1.00 92.62 90 ALA A C 1
ATOM 715 O O . ALA A 1 90 ? 7.068 -0.506 -13.931 1.00 92.62 90 ALA A O 1
ATOM 716 N N . ASP A 1 91 ? 4.852 -0.723 -13.673 1.00 90.38 91 ASP A N 1
ATOM 717 C CA . ASP A 1 91 ? 4.572 -0.765 -15.117 1.00 90.38 91 ASP A CA 1
ATOM 718 C C . ASP A 1 91 ? 4.787 0.586 -15.812 1.00 90.38 91 ASP A C 1
ATOM 720 O O . ASP A 1 91 ? 5.070 0.648 -17.009 1.00 90.38 91 ASP A O 1
ATOM 724 N 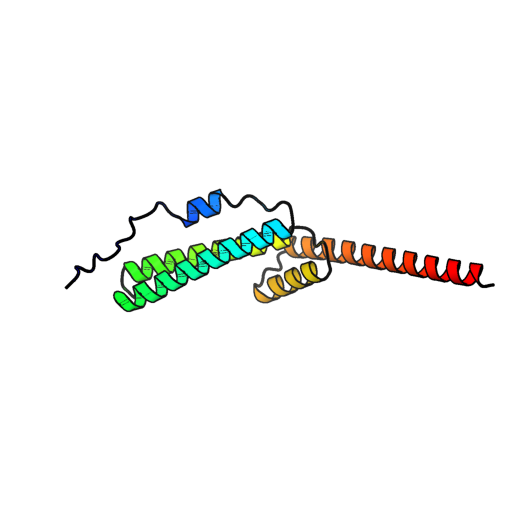N . CYS A 1 92 ? 4.673 1.693 -15.074 1.00 90.56 92 CYS A N 1
ATOM 725 C CA . CYS A 1 92 ? 4.784 3.034 -15.635 1.00 90.56 92 CYS A CA 1
ATOM 726 C C . CYS A 1 92 ? 5.359 4.054 -14.645 1.00 90.56 92 CYS A C 1
ATOM 728 O O . CYS A 1 92 ? 5.361 3.846 -13.429 1.00 90.56 92 CYS A O 1
ATOM 730 N N . VAL A 1 93 ? 5.775 5.210 -15.177 1.00 91.44 93 VAL A N 1
ATOM 731 C CA . VAL A 1 93 ? 6.339 6.340 -14.413 1.00 91.44 93 VAL A CA 1
ATOM 732 C C . VAL A 1 93 ? 5.445 6.737 -13.234 1.00 91.44 93 VAL A C 1
ATOM 734 O O . VAL A 1 93 ? 5.934 7.031 -12.146 1.00 91.44 93 VAL A O 1
ATOM 737 N N . ARG A 1 94 ? 4.119 6.739 -13.429 1.00 94.38 94 ARG A N 1
ATOM 738 C CA . ARG A 1 94 ? 3.158 7.123 -12.386 1.00 94.38 94 ARG A CA 1
ATOM 739 C C . ARG A 1 94 ? 3.212 6.177 -11.185 1.00 94.38 94 ARG A C 1
ATOM 741 O O . ARG A 1 94 ? 3.136 6.644 -10.055 1.00 94.38 94 ARG A O 1
ATOM 748 N N . HIS A 1 95 ? 3.361 4.875 -11.425 1.00 94.75 95 HIS A N 1
ATOM 749 C CA . HIS A 1 95 ? 3.445 3.872 -10.361 1.00 94.75 95 HIS A CA 1
ATOM 750 C C . HIS A 1 95 ? 4.754 4.024 -9.579 1.00 94.75 95 HIS A C 1
ATOM 752 O O . HIS A 1 95 ? 4.732 4.033 -8.352 1.00 94.75 95 HIS A O 1
ATOM 758 N N . LEU A 1 96 ? 5.873 4.266 -10.270 1.00 94.12 96 LEU A N 1
ATOM 759 C CA . LEU A 1 96 ? 7.158 4.551 -9.625 1.00 94.12 96 LEU A CA 1
ATOM 760 C C . LEU A 1 96 ? 7.100 5.817 -8.751 1.00 94.12 96 LEU A C 1
ATOM 762 O O . LEU A 1 96 ? 7.510 5.788 -7.592 1.00 94.12 96 LEU A O 1
ATOM 766 N N . ARG A 1 97 ? 6.522 6.911 -9.267 1.00 94.69 97 ARG A N 1
ATOM 767 C CA . ARG A 1 97 ? 6.340 8.157 -8.499 1.00 94.69 97 ARG A CA 1
ATOM 768 C C . ARG A 1 97 ? 5.504 7.944 -7.243 1.00 94.69 97 ARG A C 1
ATOM 770 O O . ARG A 1 97 ? 5.823 8.510 -6.201 1.00 94.69 97 ARG A O 1
ATOM 777 N N . TRP A 1 98 ? 4.455 7.128 -7.337 1.00 94.62 98 TRP A N 1
ATOM 778 C CA . TRP A 1 98 ? 3.649 6.764 -6.176 1.00 94.62 98 TRP A CA 1
ATOM 779 C C . TRP A 1 98 ? 4.500 6.066 -5.105 1.00 94.62 98 TRP A C 1
ATOM 781 O O . TRP A 1 98 ? 4.455 6.480 -3.949 1.00 94.62 98 TRP A O 1
ATOM 791 N N . LYS A 1 99 ? 5.342 5.089 -5.481 1.00 93.31 99 LYS A N 1
ATOM 792 C CA . LYS A 1 99 ? 6.225 4.385 -4.529 1.00 93.31 99 LYS A CA 1
ATOM 793 C C . LYS A 1 99 ? 7.184 5.335 -3.821 1.00 93.31 99 LYS A C 1
ATOM 795 O O . LYS A 1 99 ? 7.287 5.312 -2.598 1.00 93.31 99 LYS A O 1
ATOM 800 N N . GLN A 1 100 ? 7.863 6.186 -4.591 1.00 93.88 100 GLN A N 1
ATOM 801 C CA . GLN A 1 100 ? 8.812 7.169 -4.066 1.00 93.88 100 GLN A CA 1
ATOM 802 C C . GLN A 1 100 ? 8.130 8.146 -3.097 1.00 93.88 100 GLN A C 1
ATOM 804 O O . GLN A 1 100 ? 8.671 8.445 -2.032 1.00 93.88 100 GLN A O 1
ATOM 809 N N . ALA A 1 101 ? 6.933 8.632 -3.445 1.00 94.44 101 ALA A N 1
ATOM 810 C CA . ALA A 1 101 ? 6.161 9.527 -2.589 1.00 94.44 101 ALA A CA 1
ATOM 811 C C . ALA A 1 101 ? 5.733 8.839 -1.285 1.00 94.44 101 ALA A C 1
ATOM 813 O O . ALA A 1 101 ? 5.914 9.409 -0.209 1.00 94.44 101 ALA A O 1
ATOM 814 N N . TRP A 1 102 ? 5.225 7.608 -1.373 1.00 93.06 102 TRP A N 1
ATOM 815 C CA . TRP A 1 102 ? 4.795 6.843 -0.206 1.00 93.06 102 TRP A CA 1
ATOM 816 C C . TRP A 1 102 ? 5.961 6.561 0.753 1.00 93.06 102 TRP A C 1
ATOM 818 O O . TRP A 1 102 ? 5.862 6.836 1.948 1.00 93.06 102 TRP A O 1
ATOM 828 N N . LEU A 1 103 ? 7.106 6.099 0.236 1.00 91.31 103 LEU A N 1
ATOM 829 C CA . LEU A 1 103 ? 8.293 5.816 1.052 1.00 91.31 103 LEU A CA 1
ATOM 830 C C . LEU A 1 103 ? 8.841 7.073 1.738 1.00 91.31 103 LEU A C 1
ATOM 832 O O . LEU A 1 103 ? 9.219 7.008 2.908 1.00 91.31 103 LEU A O 1
ATOM 836 N N . ARG A 1 104 ? 8.814 8.223 1.049 1.00 91.12 104 ARG A N 1
ATOM 837 C CA . ARG A 1 104 ? 9.203 9.521 1.621 1.00 91.12 104 ARG A CA 1
ATOM 838 C C . ARG A 1 104 ? 8.311 9.928 2.794 1.00 91.12 104 ARG A C 1
ATOM 840 O O . ARG A 1 104 ? 8.813 10.467 3.771 1.00 91.12 104 ARG A O 1
ATOM 847 N N . GLN A 1 105 ? 7.005 9.691 2.693 1.00 90.12 105 GLN A N 1
ATOM 848 C CA . GLN A 1 105 ? 6.036 10.080 3.723 1.00 90.12 105 GLN A CA 1
ATOM 849 C C . GLN A 1 105 ? 6.035 9.142 4.933 1.00 90.12 105 GLN A C 1
ATOM 851 O O . GLN A 1 105 ? 5.757 9.581 6.046 1.00 90.12 105 GLN A O 1
ATOM 856 N N . HIS A 1 106 ? 6.341 7.860 4.731 1.00 85.31 106 HIS A N 1
ATOM 857 C CA . HIS A 1 106 ? 6.182 6.832 5.762 1.00 85.31 106 HIS A CA 1
ATOM 858 C C . HIS A 1 106 ? 7.502 6.263 6.304 1.00 85.31 106 HIS A C 1
ATOM 860 O O . HIS A 1 106 ? 7.473 5.292 7.057 1.00 85.31 106 HIS A O 1
ATOM 866 N N . GLY A 1 107 ? 8.647 6.866 5.959 1.00 70.12 107 GLY A N 1
ATOM 867 C CA . GLY A 1 107 ? 9.956 6.519 6.531 1.00 70.12 107 GLY A CA 1
ATOM 868 C C . GLY A 1 107 ? 10.429 5.102 6.193 1.00 70.12 107 GLY A C 1
ATOM 869 O O . GLY A 1 107 ? 11.168 4.496 6.961 1.00 70.12 107 GLY A O 1
ATOM 870 N N . GLY A 1 108 ? 9.973 4.554 5.065 1.00 65.94 108 GLY A N 1
ATOM 871 C CA . GLY A 1 108 ? 10.082 3.131 4.738 1.00 65.94 108 GLY A CA 1
ATOM 872 C C . GLY A 1 108 ? 11.360 2.702 4.020 1.00 65.94 108 GLY A C 1
ATOM 873 O O . GLY A 1 108 ? 11.344 1.618 3.453 1.00 65.94 108 GLY A O 1
ATOM 874 N N . SER A 1 109 ? 12.421 3.516 4.013 1.00 67.56 109 SER A N 1
ATOM 875 C CA . SER A 1 109 ? 13.661 3.333 3.231 1.00 67.56 109 SER A CA 1
ATOM 876 C C . SER A 1 109 ? 14.571 2.214 3.761 1.00 67.56 109 SER A C 1
ATOM 878 O O . SER A 1 109 ? 15.748 2.422 4.049 1.00 67.56 109 SER A O 1
ATOM 880 N N . THR A 1 110 ? 14.019 1.020 3.922 1.00 84.75 110 THR A N 1
ATOM 881 C CA . THR A 1 110 ? 14.788 -0.198 4.196 1.00 84.75 110 THR A CA 1
ATOM 882 C C . THR A 1 110 ? 15.619 -0.588 2.966 1.00 84.75 110 THR A C 1
ATOM 884 O O . THR A 1 110 ? 15.225 -0.241 1.841 1.00 84.75 110 THR A O 1
ATOM 887 N N . PRO A 1 111 ? 16.736 -1.322 3.128 1.00 88.38 111 PRO A N 1
ATOM 888 C CA . PRO A 1 111 ? 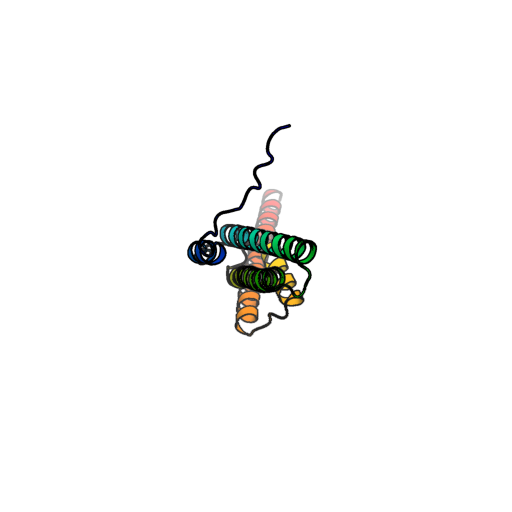17.529 -1.816 2.000 1.00 88.38 111 PRO A CA 1
ATOM 889 C C . PRO A 1 111 ? 16.685 -2.535 0.937 1.00 88.38 111 PRO A C 1
ATOM 891 O O . PRO A 1 111 ? 16.872 -2.327 -0.260 1.00 88.38 111 PRO A O 1
ATOM 894 N N . GLU A 1 112 ? 15.689 -3.311 1.357 1.00 87.94 112 GLU A N 1
ATOM 895 C CA . GLU A 1 112 ? 14.801 -4.075 0.483 1.00 87.94 112 GLU A CA 1
ATOM 896 C C . GLU A 1 112 ? 13.927 -3.159 -0.382 1.00 87.94 112 GLU A C 1
ATOM 898 O O . GLU A 1 112 ? 13.789 -3.369 -1.590 1.00 87.94 112 GLU A O 1
ATOM 903 N N . THR A 1 113 ? 13.353 -2.107 0.209 1.00 90.06 113 THR A N 1
ATOM 904 C CA . THR A 1 113 ? 12.555 -1.127 -0.549 1.00 90.06 113 THR A CA 1
ATOM 905 C C . THR A 1 113 ? 13.410 -0.273 -1.484 1.00 90.06 113 THR A C 1
ATOM 907 O O . THR A 1 113 ? 12.951 0.076 -2.573 1.00 90.06 113 THR A O 1
ATOM 910 N N . ALA A 1 114 ? 14.659 0.022 -1.105 1.00 90.44 114 ALA A N 1
ATOM 911 C CA . ALA A 1 114 ? 15.609 0.727 -1.958 1.00 90.44 114 ALA A CA 1
ATOM 912 C C . ALA A 1 114 ? 15.987 -0.119 -3.183 1.00 90.44 114 ALA A C 1
ATOM 914 O O . ALA A 1 114 ? 15.974 0.386 -4.304 1.00 90.44 114 ALA A O 1
ATOM 915 N N . LEU A 1 115 ? 16.228 -1.421 -2.994 1.00 90.81 115 LEU A N 1
ATOM 916 C CA . LEU A 1 115 ? 16.465 -2.363 -4.091 1.00 90.81 115 LEU A CA 1
ATOM 917 C C . LEU A 1 115 ? 15.257 -2.463 -5.032 1.00 90.81 115 LEU A C 1
ATOM 919 O O . LEU A 1 115 ? 15.422 -2.440 -6.253 1.00 90.81 115 LEU A O 1
ATOM 923 N N . ALA A 1 116 ? 14.038 -2.529 -4.486 1.00 90.81 116 ALA A N 1
ATOM 924 C CA . ALA A 1 116 ? 12.818 -2.556 -5.291 1.00 90.81 116 ALA A CA 1
ATOM 925 C C . ALA A 1 116 ? 12.643 -1.278 -6.133 1.00 90.81 116 ALA A C 1
ATOM 927 O O . ALA A 1 116 ? 12.261 -1.363 -7.302 1.00 90.81 116 ALA A O 1
ATOM 928 N N . LEU A 1 117 ? 12.951 -0.104 -5.566 1.00 92.44 117 LEU A N 1
ATOM 929 C CA . LEU A 1 117 ? 12.950 1.164 -6.299 1.00 92.44 117 LEU A CA 1
ATOM 930 C C . LEU A 1 117 ? 14.022 1.197 -7.391 1.00 92.44 117 LEU A C 1
ATOM 932 O O . LEU A 1 117 ? 13.698 1.514 -8.532 1.00 92.44 117 LEU A O 1
ATOM 936 N N . ALA A 1 118 ? 15.261 0.826 -7.068 1.00 92.75 118 ALA A N 1
ATOM 937 C CA . ALA A 1 118 ? 16.374 0.845 -8.014 1.00 92.75 118 ALA A CA 1
ATOM 938 C C . ALA A 1 118 ? 16.115 -0.072 -9.222 1.00 92.75 118 ALA A C 1
ATOM 940 O O . ALA A 1 118 ? 16.355 0.320 -10.365 1.00 92.75 118 ALA A O 1
ATOM 941 N N . ARG A 1 119 ? 15.551 -1.267 -8.986 1.00 93.44 119 ARG A N 1
ATOM 942 C CA . ARG A 1 119 ? 15.111 -2.182 -10.052 1.00 93.44 119 ARG A CA 1
ATOM 943 C C . ARG A 1 119 ? 14.125 -1.501 -11.000 1.00 93.44 119 ARG A C 1
ATOM 945 O O . ARG A 1 119 ? 14.255 -1.603 -12.218 1.00 93.44 119 ARG A O 1
ATOM 952 N N . ASP A 1 120 ? 13.120 -0.838 -10.442 1.00 94.44 120 ASP A N 1
ATOM 953 C CA . ASP A 1 120 ? 12.055 -0.219 -11.224 1.00 94.44 120 ASP A CA 1
ATOM 954 C C . ASP A 1 120 ? 12.535 1.043 -11.962 1.00 94.44 120 ASP A C 1
ATOM 956 O O . ASP A 1 120 ? 12.113 1.286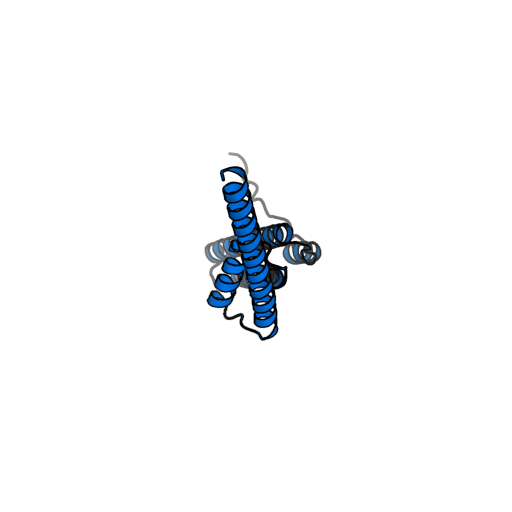 -13.093 1.00 94.44 120 ASP A O 1
ATOM 960 N N . GLU A 1 121 ? 13.439 1.817 -11.358 1.00 94.56 121 GLU A N 1
ATOM 961 C CA . GLU A 1 121 ? 14.105 2.967 -11.978 1.00 94.56 121 GLU A CA 1
ATOM 962 C C . GLU A 1 121 ? 14.942 2.546 -13.188 1.00 94.56 121 GLU A C 1
ATOM 964 O O . GLU A 1 121 ? 14.774 3.114 -14.272 1.00 94.56 121 GLU A O 1
ATOM 969 N N . ALA A 1 122 ? 15.771 1.510 -13.038 1.00 93.50 122 ALA A N 1
ATOM 970 C CA . ALA A 1 122 ? 16.560 0.953 -14.133 1.00 93.50 122 ALA A CA 1
ATOM 971 C C . ALA A 1 122 ? 15.658 0.443 -15.269 1.00 93.50 122 ALA A C 1
ATOM 973 O O . ALA A 1 122 ? 15.794 0.865 -16.418 1.00 93.50 122 ALA A O 1
ATOM 974 N N . ALA A 1 123 ? 14.650 -0.373 -14.939 1.00 91.69 123 ALA A N 1
ATOM 975 C CA . ALA A 1 123 ? 13.730 -0.923 -15.932 1.00 91.69 123 ALA A CA 1
ATOM 976 C C . ALA A 1 123 ? 12.937 0.163 -16.682 1.00 91.69 123 ALA A C 1
ATOM 978 O O . ALA A 1 123 ? 12.574 -0.018 -17.848 1.00 91.69 123 ALA A O 1
ATOM 979 N N . LEU A 1 124 ? 12.626 1.286 -16.029 1.00 92.19 124 LEU A N 1
ATOM 980 C CA . LEU A 1 124 ? 11.954 2.415 -16.663 1.00 92.19 124 LEU A CA 1
ATOM 981 C C . LEU A 1 124 ? 12.902 3.204 -17.576 1.00 92.19 124 LEU A C 1
ATOM 983 O O . LEU A 1 124 ? 12.493 3.592 -18.673 1.00 92.19 124 LEU A O 1
ATOM 987 N N . ALA A 1 125 ? 14.151 3.419 -17.155 1.00 92.00 125 ALA A N 1
ATOM 988 C CA . ALA A 1 125 ? 15.172 4.062 -17.977 1.00 92.00 125 ALA A CA 1
ATOM 989 C C . ALA A 1 125 ? 15.410 3.280 -19.279 1.00 92.00 125 ALA A C 1
ATOM 991 O O . ALA A 1 125 ? 15.384 3.875 -20.360 1.00 92.00 125 ALA A O 1
ATOM 992 N N . ASP A 1 126 ? 15.519 1.953 -19.198 1.00 89.94 126 ASP A N 1
ATOM 993 C CA . ASP A 1 126 ? 15.692 1.078 -20.363 1.00 89.94 126 ASP A CA 1
ATOM 994 C C . ASP A 1 126 ? 14.520 1.187 -21.346 1.00 89.94 126 ASP A C 1
ATOM 996 O O . ASP A 1 126 ? 14.716 1.339 -22.557 1.00 89.94 126 ASP A O 1
ATOM 1000 N N . ARG A 1 127 ? 13.279 1.194 -20.835 1.00 89.06 127 ARG A N 1
ATOM 1001 C CA . ARG A 1 127 ? 12.073 1.388 -21.660 1.00 89.06 127 ARG A CA 1
ATOM 1002 C C . ARG A 1 127 ? 12.094 2.735 -22.381 1.00 89.06 127 ARG A C 1
ATOM 1004 O O . ARG A 1 127 ? 11.798 2.795 -23.575 1.00 89.06 127 ARG A O 1
ATOM 1011 N N . LEU A 1 128 ? 12.453 3.814 -21.684 1.00 89.00 128 LEU A N 1
ATOM 1012 C CA . LEU A 1 128 ? 12.530 5.151 -22.278 1.00 89.00 128 LEU A CA 1
ATOM 1013 C C . LEU A 1 128 ? 13.612 5.230 -23.361 1.00 89.00 128 LEU A C 1
ATOM 1015 O O . LEU A 1 128 ? 13.365 5.793 -24.430 1.00 89.00 128 LEU A O 1
ATOM 1019 N N . GLN A 1 129 ? 14.777 4.619 -23.133 1.00 91.19 129 GLN A N 1
ATOM 1020 C CA . GLN A 1 129 ? 15.836 4.538 -24.139 1.00 91.19 129 GLN A CA 1
ATOM 1021 C C . GLN A 1 129 ? 15.397 3.743 -25.374 1.00 91.19 129 GLN A C 1
ATOM 1023 O O . GLN A 1 129 ? 15.637 4.177 -26.503 1.00 91.19 129 GLN A O 1
ATOM 1028 N N . ALA A 1 130 ? 14.718 2.608 -25.186 1.00 89.56 130 ALA A N 1
ATOM 1029 C CA . ALA A 1 130 ? 14.192 1.807 -26.289 1.00 89.56 130 ALA A CA 1
ATOM 1030 C C . ALA A 1 130 ? 13.195 2.607 -27.145 1.00 89.56 130 ALA A C 1
ATOM 1032 O O . ALA A 1 130 ? 13.302 2.622 -28.375 1.00 89.56 130 ALA A O 1
ATOM 1033 N N . VAL A 1 131 ? 12.278 3.342 -26.506 1.00 89.69 131 VAL A N 1
ATOM 1034 C CA . VAL A 1 131 ? 11.330 4.229 -27.199 1.00 89.69 131 VAL A CA 1
ATOM 1035 C C . VAL A 1 131 ? 12.062 5.335 -27.963 1.00 89.69 131 VAL A C 1
ATOM 1037 O O . VAL A 1 131 ? 11.745 5.582 -29.129 1.00 89.69 131 VAL A O 1
ATOM 1040 N N . ALA A 1 132 ? 13.070 5.971 -27.360 1.00 89.88 132 ALA A N 1
ATOM 1041 C CA . ALA A 1 132 ? 13.856 7.015 -28.017 1.00 89.88 132 ALA A CA 1
ATOM 1042 C C . ALA A 1 132 ? 14.573 6.492 -29.276 1.00 89.88 132 ALA A C 1
ATOM 1044 O O . ALA A 1 132 ? 14.509 7.123 -30.334 1.00 89.88 132 ALA A O 1
ATOM 1045 N N . ARG A 1 133 ? 15.184 5.301 -29.201 1.00 91.56 133 ARG A N 1
ATOM 1046 C CA . ARG A 1 133 ? 15.830 4.641 -30.352 1.00 91.56 133 ARG A CA 1
ATOM 1047 C C . ARG A 1 133 ? 14.830 4.332 -31.466 1.00 91.56 133 ARG A C 1
ATOM 1049 O O . ARG A 1 133 ? 15.098 4.635 -32.628 1.00 91.56 133 ARG A O 1
ATOM 1056 N N . GLN A 1 134 ? 13.654 3.801 -31.127 1.00 90.62 134 GLN A N 1
ATOM 1057 C CA . GLN A 1 134 ? 12.599 3.540 -32.113 1.00 90.62 134 GLN A CA 1
ATOM 1058 C C . GLN A 1 134 ? 12.125 4.823 -32.808 1.00 90.62 134 GLN A C 1
ATOM 1060 O O . GLN A 1 134 ? 11.930 4.840 -34.025 1.00 90.62 134 GLN A O 1
ATOM 1065 N N . GLN A 1 135 ? 11.954 5.916 -32.060 1.00 91.88 135 GLN A N 1
ATOM 1066 C CA . GLN A 1 135 ? 11.569 7.207 -32.632 1.00 91.88 135 GLN A CA 1
ATOM 1067 C C . GLN A 1 135 ? 12.652 7.777 -33.556 1.00 91.88 135 GLN A C 1
ATOM 1069 O O . GLN A 1 135 ? 12.320 8.291 -34.628 1.00 91.88 135 GLN A O 1
ATOM 1074 N N . ALA A 1 136 ? 13.928 7.666 -33.177 1.00 89.62 136 ALA A N 1
ATOM 1075 C CA . ALA A 1 136 ? 15.051 8.081 -34.013 1.00 89.62 136 ALA A CA 1
ATOM 1076 C C . ALA A 1 136 ? 15.094 7.293 -35.334 1.00 89.62 136 ALA A C 1
ATOM 1078 O O . ALA A 1 136 ? 15.163 7.902 -36.402 1.00 89.62 136 ALA A O 1
ATOM 1079 N N . GLY A 1 137 ? 14.938 5.965 -35.278 1.00 90.31 137 GLY A N 1
ATOM 1080 C CA . GLY A 1 137 ? 14.867 5.112 -36.469 1.00 90.31 137 GLY A CA 1
ATOM 1081 C C . GLY A 1 137 ? 13.718 5.497 -37.406 1.00 90.31 137 GLY A C 1
ATOM 1082 O O . GLY A 1 137 ? 13.933 5.715 -38.596 1.00 90.31 137 GLY A O 1
ATOM 1083 N N . ARG A 1 138 ? 12.504 5.707 -36.871 1.00 87.56 138 ARG A N 1
ATOM 1084 C CA . ARG A 1 138 ? 11.345 6.154 -37.673 1.00 87.56 138 ARG A CA 1
ATOM 1085 C C . ARG A 1 138 ? 11.583 7.503 -38.357 1.00 87.56 138 ARG A C 1
ATOM 1087 O O . ARG A 1 138 ? 11.146 7.694 -39.491 1.00 87.56 138 ARG A O 1
ATOM 1094 N N . LYS A 1 139 ? 12.249 8.449 -37.684 1.00 85.94 139 LYS A N 1
ATOM 1095 C CA . LYS A 1 139 ? 12.613 9.746 -38.281 1.00 85.94 139 LYS A CA 1
ATOM 1096 C C . LYS A 1 139 ? 13.625 9.571 -39.415 1.00 85.94 139 LYS A C 1
ATOM 1098 O O . LYS A 1 139 ? 13.434 10.173 -40.470 1.00 85.94 139 LYS A O 1
ATOM 1103 N N . ALA A 1 140 ? 14.646 8.734 -39.223 1.00 82.62 140 ALA A N 1
ATOM 1104 C CA . ALA A 1 140 ? 15.650 8.446 -40.245 1.00 82.62 140 ALA A CA 1
ATOM 1105 C C . ALA A 1 140 ? 15.022 7.810 -41.498 1.00 82.62 140 ALA A C 1
ATOM 1107 O O . ALA A 1 140 ? 15.230 8.314 -42.599 1.00 82.62 140 ALA A O 1
ATOM 1108 N N . SER A 1 141 ? 14.163 6.796 -41.337 1.00 79.56 141 SER A N 1
ATOM 1109 C CA . SER A 1 141 ? 13.457 6.163 -42.462 1.00 79.56 141 SER A CA 1
ATOM 1110 C C . SER A 1 141 ? 12.538 7.138 -43.204 1.00 79.56 141 SER A C 1
ATOM 1112 O O . SER A 1 141 ? 12.527 7.160 -44.428 1.00 79.56 141 SER A O 1
ATOM 1114 N N . ARG A 1 142 ? 11.801 8.003 -42.491 1.00 80.25 142 ARG A N 1
ATOM 1115 C CA . ARG A 1 142 ? 10.963 9.036 -43.132 1.00 80.25 142 ARG A CA 1
ATOM 1116 C C . ARG A 1 142 ? 11.772 10.061 -43.923 1.00 80.25 142 ARG A C 1
ATOM 1118 O O . ARG A 1 142 ? 11.279 10.551 -44.931 1.00 80.25 142 ARG A O 1
ATOM 1125 N N . LYS A 1 143 ? 12.975 10.410 -43.456 1.00 79.62 143 LYS A N 1
ATOM 1126 C CA . LYS A 1 143 ? 13.880 11.308 -44.181 1.00 79.62 143 LYS A CA 1
ATOM 1127 C C . LYS A 1 143 ? 14.415 10.638 -45.450 1.00 79.62 143 LYS A C 1
ATOM 1129 O O . LYS A 1 143 ? 14.432 11.286 -46.483 1.00 79.62 143 LYS A O 1
ATOM 1134 N N . ALA A 1 144 ? 14.774 9.357 -45.374 1.00 70.75 144 ALA A N 1
ATOM 1135 C CA . ALA A 1 144 ? 15.264 8.584 -46.515 1.00 70.75 144 ALA A CA 1
ATOM 1136 C C . ALA A 1 144 ? 14.204 8.351 -47.608 1.00 70.75 144 ALA A C 1
ATOM 1138 O O . ALA A 1 144 ? 14.554 8.302 -48.771 1.00 70.75 144 ALA A O 1
ATOM 1139 N N . VAL A 1 145 ? 12.917 8.240 -47.254 1.00 74.12 145 VAL A N 1
ATOM 1140 C CA . VAL A 1 145 ? 11.810 8.078 -48.228 1.00 74.12 145 VAL A CA 1
ATOM 1141 C C . VAL A 1 145 ? 11.423 9.396 -48.924 1.00 74.12 145 VAL A C 1
ATOM 1143 O O . VAL A 1 145 ? 10.742 9.380 -49.942 1.00 74.12 145 VAL A O 1
ATOM 1146 N N . ARG A 1 146 ? 11.801 10.550 -48.359 1.00 63.03 146 ARG A N 1
ATOM 1147 C CA . ARG A 1 146 ? 11.504 11.886 -48.915 1.00 63.03 146 ARG A CA 1
ATOM 1148 C C . ARG A 1 146 ? 12.664 12.495 -49.710 1.00 63.03 146 ARG A C 1
ATOM 1150 O O . ARG A 1 146 ? 12.478 13.578 -50.259 1.00 63.03 146 ARG A O 1
ATOM 1157 N N . ALA A 1 147 ? 13.832 11.862 -49.674 1.00 56.97 147 ALA A N 1
ATOM 1158 C CA . ALA A 1 147 ? 15.001 12.208 -50.476 1.00 56.97 147 ALA A CA 1
ATOM 1159 C C . ALA A 1 147 ? 14.989 11.363 -51.751 1.00 56.97 147 ALA A C 1
ATOM 1161 O O . ALA A 1 147 ? 15.420 11.901 -52.790 1.00 56.97 147 ALA A O 1
#

Secondary structure (DSSP, 8-state):
------------S-HHHHHHHH-PPPSSHHHHHHHHHHHHHHHHHHHHHHHHHHHHH-TTSHHHHHHHHHHHHHHHHHHHHHHHHHHS--SSHHHHHHHHHHHHHHT---HHHHHHHHHHHHHHHHHHHHHHHHHHHHHHHHHHH--

Foldseek 3Di:
DDDPDPPDPPPDDPVVVVLVVVDDQDPALVSLVVNLVVLVVQLVVLVVQLVVQCVPPNCPDPSNVVSVVSSVVSVVSSVVSLVSSLQHADPDPVSLVSLVVSCVVPVVPDPNSVVSSVVNVVVHVVVVVVVVVVVVVVVVVVVVVVD

Sequence (147 aa):
MGEVVQFVPRARPNELAEIIAWIKPASDWRTGQMQIALAYHFYMTADYRRILASGAHGKESTEALASSAATKRAFNVWRVECLKQIFIPADCVRHLRWKQAWLRQHGGSTPETALALARDEAALADRLQAVARQQAGRKASRKAVRA

pLDDT: mean 84.79, std 12.71, range [45.53, 95.12]

Radius of gyration: 24.05 Å; chains: 1; bounding box: 63×26×79 Å